Protein AF-A0A6B9FLY0-F1 (afdb_monomer_lite)

Foldseek 3Di:
DDDDDVVVVVVVPPDVVVVVVVVVVVLVCLVVPDDPVVSVVVVVVVVVVVVVVVVVVVVVVVVVVVVVVVVVVVVVVVVVVVVVVVVVVVVVVVVVVVVCVVVVVVVLVVLQVLQVVLPHGLPDDPVVLVVSLVVLCVVLPLVVPVPCSPVSVVSNVVSVVSSVVSVVD

Structure (mmCIF, N/CA/C/O backbone):
data_AF-A0A6B9FLY0-F1
#
_entry.id   AF-A0A6B9FLY0-F1
#
loop_
_atom_site.group_PDB
_atom_site.id
_atom_site.type_symbol
_atom_site.label_atom_id
_atom_site.label_alt_id
_atom_site.label_comp_id
_atom_site.label_asym_id
_atom_site.label_entity_id
_atom_site.label_seq_id
_atom_site.pdbx_PDB_ins_code
_atom_site.Cartn_x
_atom_site.Cartn_y
_atom_site.Cartn_z
_atom_site.occupancy
_atom_site.B_iso_or_equiv
_atom_site.auth_seq_id
_atom_site.auth_comp_id
_atom_site.auth_asym_id
_atom_site.auth_atom_id
_atom_site.pdbx_PDB_model_num
ATOM 1 N N . MET A 1 1 ? 1.164 0.699 -31.264 1.00 39.00 1 MET A N 1
ATOM 2 C CA . MET A 1 1 ? 1.430 -0.274 -32.345 1.00 39.00 1 MET A CA 1
ATOM 3 C C . MET A 1 1 ? 2.294 0.409 -33.393 1.00 39.00 1 MET A C 1
ATOM 5 O O . MET A 1 1 ? 1.775 1.099 -34.256 1.00 39.00 1 MET A O 1
ATOM 9 N N . THR A 1 2 ? 3.611 0.323 -33.241 1.00 53.56 2 THR A N 1
ATOM 10 C CA . THR A 1 2 ? 4.609 0.927 -34.134 1.00 53.56 2 THR A CA 1
ATOM 11 C C . THR A 1 2 ? 5.037 -0.119 -35.157 1.00 53.56 2 TH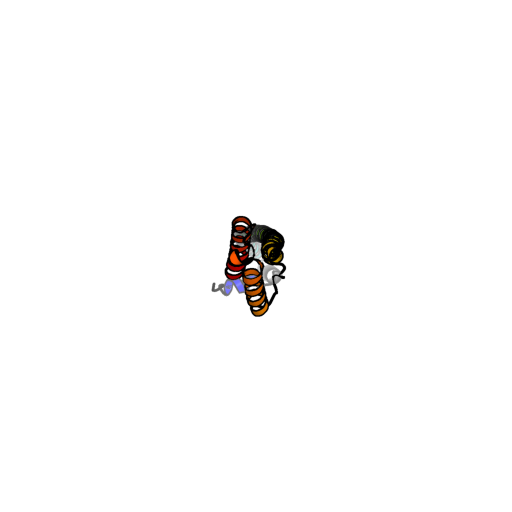R A C 1
ATOM 13 O O . THR A 1 2 ? 5.607 -1.146 -34.802 1.00 53.56 2 THR A O 1
ATOM 16 N N . THR A 1 3 ? 4.724 0.114 -36.428 1.00 54.97 3 THR A N 1
ATOM 17 C CA . THR A 1 3 ? 5.151 -0.733 -37.546 1.00 54.97 3 THR A CA 1
ATOM 18 C C . THR A 1 3 ? 6.655 -0.562 -37.755 1.00 54.97 3 THR A C 1
ATOM 20 O O . THR A 1 3 ? 7.100 0.416 -38.354 1.00 54.97 3 THR A O 1
ATOM 23 N N . LEU A 1 4 ? 7.447 -1.491 -37.219 1.00 48.56 4 LEU A N 1
ATOM 24 C CA . LEU A 1 4 ? 8.866 -1.622 -37.546 1.00 48.56 4 LEU A CA 1
ATOM 25 C C . LEU A 1 4 ? 8.996 -1.893 -39.049 1.00 48.56 4 LEU A C 1
ATOM 27 O O . LEU A 1 4 ? 8.452 -2.868 -39.562 1.00 48.56 4 LEU A O 1
ATOM 31 N N . ASN A 1 5 ? 9.693 -1.000 -39.754 1.00 59.59 5 ASN A N 1
ATOM 32 C CA . ASN A 1 5 ? 9.987 -1.154 -41.175 1.00 59.59 5 ASN A CA 1
ATOM 33 C C . ASN A 1 5 ? 10.685 -2.509 -41.420 1.00 59.59 5 ASN A C 1
ATOM 35 O O . ASN A 1 5 ? 11.674 -2.796 -40.740 1.00 59.59 5 ASN A O 1
ATOM 39 N N . PRO A 1 6 ? 10.255 -3.313 -42.409 1.00 56.22 6 PRO A N 1
ATOM 40 C CA . PRO A 1 6 ? 10.823 -4.642 -42.672 1.00 56.22 6 PRO A CA 1
ATOM 41 C C . PRO A 1 6 ? 12.320 -4.594 -43.027 1.00 56.22 6 PRO A C 1
ATOM 43 O O . PRO A 1 6 ? 13.057 -5.542 -42.775 1.00 56.22 6 PRO A O 1
ATOM 46 N N . ILE A 1 7 ? 12.797 -3.450 -43.524 1.00 53.88 7 ILE A N 1
ATOM 47 C CA . ILE A 1 7 ? 14.215 -3.203 -43.813 1.00 53.88 7 ILE A CA 1
ATOM 48 C C . ILE A 1 7 ? 15.048 -3.140 -42.520 1.00 53.88 7 ILE A C 1
ATOM 50 O O . ILE A 1 7 ? 16.173 -3.630 -42.490 1.00 53.88 7 ILE A O 1
ATOM 54 N N . ALA A 1 8 ? 14.499 -2.593 -41.431 1.00 49.78 8 ALA A N 1
ATOM 55 C CA . ALA A 1 8 ? 15.205 -2.501 -40.153 1.00 49.78 8 ALA A CA 1
ATOM 56 C C . ALA A 1 8 ? 15.318 -3.868 -39.457 1.00 49.78 8 ALA A C 1
ATOM 58 O O . ALA A 1 8 ? 16.318 -4.135 -38.797 1.00 49.78 8 ALA A O 1
ATOM 59 N N . ALA A 1 9 ? 14.327 -4.747 -39.647 1.00 54.66 9 ALA A N 1
ATOM 60 C CA . ALA A 1 9 ? 14.369 -6.120 -39.147 1.00 54.66 9 ALA A CA 1
ATOM 61 C C . ALA A 1 9 ? 15.429 -6.958 -39.883 1.00 54.66 9 ALA A C 1
ATOM 63 O O . ALA A 1 9 ? 16.217 -7.649 -39.244 1.00 54.66 9 ALA A O 1
ATOM 64 N N . PHE A 1 10 ? 15.527 -6.815 -41.209 1.00 55.12 10 PHE A N 1
ATOM 65 C CA . PHE A 1 10 ? 16.497 -7.563 -42.012 1.00 55.12 10 PHE A CA 1
ATOM 66 C C . PHE A 1 10 ? 17.958 -7.203 -41.685 1.00 55.12 10 PHE A C 1
ATOM 68 O O . PHE A 1 10 ? 18.826 -8.068 -41.688 1.00 55.12 10 PHE A O 1
ATOM 75 N N . VAL A 1 11 ? 18.233 -5.941 -41.335 1.00 50.53 11 VAL A N 1
ATOM 76 C CA . VAL A 1 11 ? 19.584 -5.478 -40.958 1.00 50.53 11 VAL A CA 1
ATOM 77 C C . VAL A 1 11 ? 20.005 -5.955 -39.557 1.00 50.53 11 VAL A C 1
ATOM 79 O O . VAL A 1 11 ? 21.197 -6.093 -39.290 1.00 50.53 11 VAL A O 1
ATOM 82 N N . LEU A 1 12 ? 19.054 -6.243 -38.662 1.00 52.69 12 LEU A N 1
ATOM 83 C CA . LEU A 1 12 ? 19.337 -6.733 -37.305 1.00 52.69 12 LEU A CA 1
ATOM 84 C C . LEU A 1 12 ? 19.501 -8.260 -37.228 1.00 52.69 12 LEU A C 1
ATOM 86 O O . LEU A 1 12 ? 20.112 -8.752 -36.281 1.00 52.69 12 LEU A O 1
ATOM 90 N N . GLU A 1 13 ? 18.993 -9.004 -38.213 1.00 54.41 13 GLU A N 1
ATOM 91 C CA . GLU A 1 13 ? 19.026 -10.474 -38.237 1.00 54.41 13 GLU A CA 1
ATOM 92 C C . GLU A 1 13 ? 20.226 -11.044 -39.016 1.00 54.41 13 GLU A C 1
ATOM 94 O O . GLU A 1 13 ? 20.604 -12.206 -38.844 1.00 54.41 13 GLU A O 1
ATOM 99 N N . THR A 1 14 ? 20.908 -10.221 -39.820 1.00 51.06 14 THR A N 1
ATOM 100 C CA . THR A 1 14 ? 22.155 -10.622 -40.479 1.00 51.06 14 THR A CA 1
ATOM 101 C C . THR A 1 14 ? 23.293 -10.693 -39.470 1.00 51.06 14 THR A C 1
ATOM 103 O O . THR A 1 14 ? 23.956 -9.712 -39.140 1.00 51.06 14 THR A O 1
ATOM 106 N N . SER A 1 15 ? 23.513 -11.907 -38.988 1.00 58.84 15 SER A N 1
ATOM 107 C CA . SER A 1 15 ? 24.666 -12.343 -38.219 1.00 58.84 15 SER A CA 1
ATOM 108 C C . SER A 1 15 ? 25.964 -11.726 -38.785 1.00 58.84 15 SER A C 1
ATOM 110 O O . SER A 1 15 ? 26.339 -12.000 -39.926 1.00 58.84 15 SER A O 1
ATOM 112 N N . GLY A 1 16 ? 26.643 -10.869 -38.003 1.00 64.31 16 GLY A N 1
ATOM 113 C CA . GLY A 1 16 ? 27.672 -9.902 -38.453 1.00 64.31 16 GLY A CA 1
ATOM 114 C C . GLY A 1 16 ? 28.921 -10.446 -39.174 1.00 64.31 16 GLY A C 1
ATOM 115 O O . GLY A 1 16 ? 29.792 -9.685 -39.576 1.00 64.31 16 GLY A O 1
ATOM 116 N N . TRP A 1 17 ? 29.001 -11.755 -39.381 1.00 69.19 17 TRP A N 1
ATOM 117 C CA . TRP A 1 17 ? 30.035 -12.487 -40.104 1.00 69.19 17 TRP A CA 1
ATOM 118 C C . TRP A 1 17 ? 29.696 -12.627 -41.596 1.00 69.19 17 TRP A C 1
ATOM 120 O O . TRP A 1 17 ? 30.604 -12.615 -42.423 1.00 69.19 17 TRP A O 1
ATOM 130 N N . GLN A 1 18 ? 28.413 -12.661 -41.973 1.00 75.62 18 GLN A N 1
ATOM 131 C CA . GLN A 1 18 ? 27.981 -12.703 -43.376 1.00 75.62 18 GLN A CA 1
ATOM 132 C C . GLN A 1 18 ? 28.471 -11.513 -44.227 1.00 75.62 18 GLN A C 1
ATOM 134 O O . GLN A 1 18 ? 29.023 -11.767 -45.301 1.00 75.62 18 GLN A O 1
ATOM 139 N N . PRO A 1 19 ? 28.347 -10.237 -43.802 1.00 77.00 19 PRO A N 1
ATOM 140 C CA . PRO A 1 19 ? 28.866 -9.118 -44.593 1.00 77.00 19 PRO A CA 1
ATOM 141 C C . PRO A 1 19 ? 30.395 -9.162 -44.731 1.00 77.00 19 PRO A C 1
ATOM 143 O O . PRO A 1 19 ? 30.922 -8.837 -45.793 1.00 77.00 19 PRO A O 1
ATOM 146 N N . CYS A 1 20 ? 31.111 -9.636 -43.704 1.00 73.75 20 CYS A N 1
ATOM 147 C CA . CYS A 1 20 ? 32.563 -9.817 -43.755 1.00 73.75 20 CYS A CA 1
ATOM 148 C C . CYS A 1 20 ? 32.977 -10.882 -44.782 1.00 73.75 20 CYS A C 1
ATOM 150 O O . CYS A 1 20 ? 33.931 -10.675 -45.530 1.00 73.75 20 CYS A O 1
ATOM 152 N N . VAL A 1 21 ? 32.244 -11.999 -44.855 1.00 82.69 21 VAL A N 1
ATOM 153 C CA . VAL A 1 21 ? 32.494 -13.069 -45.835 1.00 82.69 21 VAL A CA 1
ATOM 154 C C . VAL A 1 21 ? 32.226 -12.584 -47.261 1.00 82.69 21 VAL A C 1
ATOM 156 O O . VAL A 1 21 ? 33.064 -12.786 -48.137 1.00 82.69 21 VAL A O 1
ATOM 159 N N . TRP A 1 22 ? 31.112 -11.887 -47.503 1.00 84.88 22 TRP A N 1
ATOM 160 C CA . TRP A 1 22 ? 30.808 -11.324 -48.824 1.00 84.88 22 TRP A CA 1
ATOM 161 C C . TRP A 1 22 ? 31.840 -10.289 -49.281 1.00 84.88 22 TRP A C 1
ATOM 163 O O . TRP A 1 22 ? 32.240 -10.296 -50.445 1.00 84.88 22 TRP A O 1
ATOM 173 N N . LEU A 1 23 ? 32.319 -9.441 -48.366 1.00 81.69 23 LEU A N 1
ATOM 174 C CA . LEU A 1 23 ? 33.373 -8.469 -48.654 1.00 81.69 23 LEU A CA 1
ATOM 175 C C . LEU A 1 23 ? 34.696 -9.160 -49.014 1.00 81.69 23 LEU A C 1
ATOM 177 O O . LEU A 1 23 ? 35.340 -8.780 -49.989 1.00 81.69 23 LEU A O 1
ATOM 181 N N . ALA A 1 24 ? 35.076 -10.205 -48.272 1.00 82.44 24 ALA A N 1
ATOM 182 C CA . ALA A 1 24 ? 36.267 -10.995 -48.574 1.00 82.44 24 ALA A CA 1
ATOM 183 C C . ALA A 1 24 ? 36.175 -11.647 -49.964 1.00 82.44 24 ALA A C 1
ATOM 185 O O . ALA A 1 24 ? 37.113 -11.542 -50.752 1.00 82.44 24 ALA A O 1
ATOM 186 N N . ILE A 1 25 ? 35.028 -12.248 -50.303 1.00 86.19 25 ILE A N 1
ATOM 187 C CA . ILE A 1 25 ? 34.783 -12.842 -51.627 1.00 86.19 25 ILE A CA 1
ATOM 188 C C . ILE A 1 25 ? 34.893 -11.779 -52.728 1.00 86.19 25 ILE A C 1
ATOM 190 O O . ILE A 1 25 ? 35.576 -12.006 -53.726 1.00 86.19 25 ILE A O 1
ATOM 194 N N . ALA A 1 26 ? 34.285 -10.604 -52.540 1.00 82.50 26 ALA A N 1
ATOM 195 C CA . ALA A 1 26 ? 34.356 -9.511 -53.508 1.00 82.50 26 ALA A CA 1
ATOM 196 C C . ALA A 1 26 ? 35.802 -9.039 -53.745 1.00 82.50 26 ALA A C 1
ATOM 198 O O . ALA A 1 26 ? 36.197 -8.841 -54.893 1.00 82.50 26 ALA A O 1
ATOM 199 N N . ILE A 1 27 ? 36.612 -8.925 -52.686 1.00 82.88 27 ILE A N 1
ATOM 200 C CA . ILE A 1 27 ? 38.035 -8.568 -52.790 1.00 82.88 27 ILE A CA 1
ATOM 201 C C . ILE A 1 27 ? 38.801 -9.610 -53.614 1.00 82.88 27 ILE A C 1
ATOM 203 O O . ILE A 1 27 ? 39.550 -9.232 -54.514 1.00 82.88 27 ILE A O 1
ATOM 207 N N . VAL A 1 28 ? 38.598 -10.908 -53.351 1.00 85.38 28 VAL A N 1
ATOM 208 C CA . VAL A 1 28 ? 39.266 -11.986 -54.104 1.00 85.38 28 VAL A CA 1
ATOM 209 C C . VAL A 1 28 ? 38.876 -11.957 -55.584 1.00 85.38 28 VAL A C 1
ATOM 211 O O . VAL A 1 28 ? 39.748 -12.055 -56.447 1.00 85.38 28 VAL A O 1
ATOM 214 N N . VAL A 1 29 ? 37.589 -11.773 -55.895 1.00 84.81 29 VAL A N 1
ATOM 215 C CA . VAL A 1 29 ? 37.090 -11.693 -57.281 1.00 84.81 29 VAL A CA 1
ATOM 216 C C . VAL A 1 29 ? 37.693 -10.497 -58.024 1.00 84.81 29 VAL A C 1
ATOM 218 O O . VAL A 1 29 ? 38.128 -10.636 -59.167 1.00 84.81 29 VAL A O 1
ATOM 221 N N . VAL A 1 30 ? 37.774 -9.336 -57.370 1.00 82.06 30 VAL A N 1
ATOM 222 C CA . VAL A 1 30 ? 38.381 -8.123 -57.939 1.00 82.06 30 VAL A CA 1
ATOM 223 C C . VAL A 1 30 ? 39.874 -8.322 -58.209 1.00 82.06 30 VAL A C 1
ATOM 225 O O . VAL A 1 30 ? 40.351 -7.943 -59.276 1.00 82.06 30 VAL A O 1
ATOM 228 N N . LEU A 1 31 ? 40.607 -8.951 -57.284 1.00 79.62 31 LEU A N 1
ATOM 229 C CA . LEU A 1 31 ? 42.045 -9.188 -57.435 1.00 79.62 31 LEU A CA 1
ATOM 230 C C . LEU A 1 31 ? 42.368 -10.191 -58.555 1.00 79.62 31 LEU A C 1
ATOM 232 O O . LEU A 1 31 ? 43.402 -10.068 -59.205 1.00 79.62 31 LEU A O 1
ATOM 236 N N . ALA A 1 32 ? 41.498 -11.185 -58.764 1.00 86.50 32 ALA A N 1
ATOM 237 C CA . ALA A 1 32 ? 41.686 -12.230 -59.768 1.00 86.50 32 ALA A CA 1
ATOM 238 C C . ALA A 1 32 ? 41.246 -11.809 -61.183 1.00 86.50 32 ALA A C 1
ATOM 240 O O . ALA A 1 32 ? 41.786 -12.318 -62.163 1.00 86.50 32 ALA A O 1
ATOM 241 N N . GLY A 1 33 ? 40.257 -10.915 -61.303 1.00 84.44 33 GLY A N 1
ATOM 242 C CA . GLY A 1 33 ? 39.633 -10.565 -62.586 1.00 84.44 33 GLY A CA 1
ATOM 243 C C . GLY A 1 33 ? 40.139 -9.283 -63.252 1.00 84.44 33 GLY A C 1
ATOM 244 O O . GLY A 1 33 ? 39.890 -9.087 -64.441 1.00 84.44 33 GLY A O 1
ATOM 245 N N . LEU A 1 34 ? 40.822 -8.396 -62.521 1.00 85.31 34 LEU A N 1
ATOM 246 C CA . LEU A 1 34 ? 41.216 -7.072 -63.016 1.00 85.31 34 LEU A CA 1
ATOM 247 C C . LEU A 1 34 ? 42.741 -6.915 -63.088 1.00 85.31 34 LEU A C 1
ATOM 249 O O . LEU A 1 34 ? 43.460 -7.418 -62.225 1.00 85.31 34 LEU A O 1
ATOM 253 N N . PRO A 1 35 ? 43.264 -6.161 -64.074 1.00 88.69 35 PRO A N 1
ATOM 254 C CA . PRO A 1 35 ? 44.675 -5.807 -64.086 1.00 88.69 35 PRO A CA 1
ATOM 255 C C . PRO A 1 35 ? 45.008 -4.991 -62.827 1.00 88.69 35 PRO A C 1
ATOM 257 O O . PRO A 1 35 ? 44.260 -4.089 -62.441 1.00 88.69 35 PRO A O 1
ATOM 260 N N . LEU A 1 36 ? 46.160 -5.294 -62.217 1.00 83.50 36 LEU A N 1
ATOM 261 C CA . LEU A 1 36 ? 46.642 -4.734 -60.944 1.00 83.50 36 LEU A CA 1
ATOM 262 C C . LEU A 1 36 ? 46.373 -3.227 -60.722 1.00 83.50 36 LEU A C 1
ATOM 264 O O . LEU A 1 36 ? 45.899 -2.888 -59.634 1.00 83.50 36 LEU A O 1
ATOM 268 N N . PRO A 1 37 ? 46.606 -2.309 -61.688 1.00 86.19 37 PRO A N 1
ATOM 269 C CA . PRO A 1 37 ? 46.338 -0.887 -61.456 1.00 86.19 37 PRO A CA 1
ATOM 270 C C . PRO A 1 37 ? 44.849 -0.573 -61.246 1.00 86.19 37 PRO A C 1
ATOM 272 O O . PRO A 1 37 ? 44.514 0.276 -60.424 1.00 86.19 37 PRO A O 1
ATOM 275 N N . ILE A 1 38 ? 43.945 -1.268 -61.942 1.00 84.69 38 ILE A N 1
ATOM 276 C CA . ILE A 1 38 ? 42.497 -1.041 -61.821 1.00 84.69 38 ILE A CA 1
ATOM 277 C C . ILE A 1 38 ? 41.978 -1.648 -60.512 1.00 84.69 38 ILE A C 1
ATOM 279 O O . ILE A 1 38 ? 41.208 -1.002 -59.800 1.00 84.69 38 ILE A O 1
ATOM 283 N N . ALA A 1 39 ? 42.460 -2.842 -60.144 1.00 81.00 39 ALA A N 1
ATOM 284 C CA . ALA A 1 39 ? 42.119 -3.484 -58.873 1.00 81.00 39 ALA A CA 1
ATOM 285 C C . ALA A 1 39 ? 42.462 -2.582 -57.670 1.00 81.00 39 ALA A C 1
ATOM 287 O O . ALA A 1 39 ? 41.622 -2.374 -56.793 1.00 81.00 39 ALA A O 1
ATOM 288 N N . GLY A 1 40 ? 43.644 -1.952 -57.674 1.00 85.50 40 GLY A N 1
ATOM 289 C CA . GLY A 1 40 ? 44.050 -1.010 -56.625 1.00 85.50 40 GLY A CA 1
ATOM 290 C C . GLY A 1 40 ? 43.095 0.181 -56.469 1.00 85.50 40 GLY A C 1
ATOM 291 O O . GLY A 1 40 ? 42.696 0.508 -55.351 1.00 85.50 40 GLY A O 1
ATOM 292 N N . ILE A 1 41 ? 42.665 0.786 -57.581 1.00 89.44 41 ILE A N 1
ATOM 293 C CA . ILE A 1 41 ? 41.728 1.923 -57.567 1.00 89.44 41 ILE A CA 1
ATOM 294 C C . ILE A 1 41 ? 40.359 1.496 -57.021 1.00 89.44 41 ILE A C 1
ATOM 296 O O . ILE A 1 41 ? 39.792 2.186 -56.175 1.00 89.44 41 ILE A O 1
ATOM 300 N N . THR A 1 42 ? 39.834 0.346 -57.453 1.00 84.44 42 THR A N 1
ATOM 301 C CA . THR A 1 42 ? 38.525 -0.145 -56.981 1.00 84.44 42 THR A CA 1
ATOM 302 C C . THR A 1 42 ? 38.517 -0.451 -55.483 1.00 84.44 42 THR A C 1
ATOM 304 O O . THR A 1 42 ? 37.568 -0.087 -54.783 1.00 84.44 42 THR A O 1
ATOM 307 N N . LEU A 1 43 ? 39.593 -1.048 -54.961 1.00 86.19 43 LEU A N 1
ATOM 308 C CA . LEU A 1 43 ? 39.728 -1.344 -53.537 1.00 86.19 43 LEU A CA 1
ATOM 309 C C . LEU A 1 43 ? 39.847 -0.054 -52.715 1.00 86.19 43 LEU A C 1
ATOM 311 O O . LEU A 1 43 ? 39.218 0.064 -51.664 1.00 86.19 43 LEU A O 1
ATOM 315 N N . TRP A 1 44 ? 40.564 0.947 -53.232 1.00 91.81 44 TRP A N 1
ATOM 316 C CA . TRP A 1 44 ? 40.669 2.262 -52.599 1.00 91.81 44 TRP A CA 1
ATOM 317 C C . TRP A 1 44 ? 39.321 2.998 -52.534 1.00 91.81 44 TRP A C 1
ATOM 319 O O . TRP A 1 44 ? 38.939 3.486 -51.469 1.00 91.81 44 TRP A O 1
ATOM 329 N N . ILE A 1 45 ? 38.553 3.017 -53.630 1.00 90.88 45 ILE A N 1
ATOM 330 C CA . ILE A 1 45 ? 37.208 3.621 -53.662 1.00 90.88 45 ILE A CA 1
ATOM 331 C C . ILE A 1 45 ? 36.272 2.906 -52.680 1.00 90.88 45 ILE A C 1
ATOM 333 O O . ILE A 1 45 ? 35.555 3.558 -51.922 1.00 90.88 45 ILE A O 1
ATOM 337 N N . THR A 1 46 ? 36.309 1.571 -52.650 1.00 88.19 46 THR A N 1
ATOM 338 C CA . THR A 1 46 ? 35.476 0.762 -51.747 1.00 88.19 46 THR A CA 1
ATOM 339 C C . THR A 1 46 ? 35.828 1.024 -50.281 1.00 88.19 46 THR A C 1
ATOM 341 O O . THR A 1 46 ? 34.934 1.182 -49.450 1.00 88.19 46 THR A O 1
ATOM 344 N N . ALA A 1 47 ? 37.118 1.149 -49.957 1.00 87.56 47 ALA A N 1
ATOM 345 C CA . ALA A 1 47 ? 37.573 1.500 -48.614 1.00 87.56 47 ALA A CA 1
ATOM 346 C C . ALA A 1 47 ? 37.097 2.902 -48.192 1.00 87.56 47 ALA A C 1
ATOM 348 O O . ALA A 1 47 ? 36.587 3.067 -47.083 1.00 87.56 47 ALA A O 1
ATOM 349 N N . MET A 1 48 ? 37.191 3.895 -49.085 1.00 93.06 48 MET A N 1
ATOM 350 C CA . MET A 1 48 ? 36.698 5.256 -48.829 1.00 93.06 48 MET A CA 1
ATOM 351 C C . MET A 1 48 ? 35.175 5.293 -48.638 1.00 93.06 48 MET A C 1
ATOM 353 O O . MET A 1 48 ? 34.683 5.945 -47.715 1.00 93.06 48 MET A O 1
ATOM 357 N N . ALA A 1 49 ? 34.423 4.552 -49.457 1.00 87.56 49 ALA A N 1
ATOM 358 C CA . ALA A 1 49 ? 32.973 4.426 -49.317 1.00 87.56 49 ALA A CA 1
ATOM 359 C C . ALA A 1 49 ? 32.583 3.752 -47.989 1.00 87.56 49 ALA A C 1
ATOM 361 O O . ALA A 1 49 ? 31.701 4.243 -47.282 1.00 87.56 49 ALA A O 1
ATOM 362 N N . CYS A 1 50 ? 33.291 2.686 -47.601 1.00 87.06 50 CYS A N 1
ATOM 363 C CA . CYS A 1 50 ? 33.089 1.994 -46.329 1.00 87.06 50 CYS A CA 1
ATOM 364 C C . CYS A 1 50 ? 33.379 2.912 -45.128 1.00 87.06 50 CYS A C 1
ATOM 366 O O . CYS A 1 50 ? 32.544 3.040 -44.233 1.00 87.06 50 CYS A O 1
ATOM 368 N N . MET A 1 51 ? 34.500 3.646 -45.137 1.00 89.75 51 MET A N 1
ATOM 369 C CA . MET A 1 51 ? 34.809 4.634 -44.091 1.00 89.75 51 MET A CA 1
ATOM 370 C C . MET A 1 51 ? 33.744 5.733 -43.984 1.00 89.75 51 MET A C 1
ATOM 372 O O . MET A 1 51 ? 33.429 6.181 -42.879 1.00 89.75 51 MET A O 1
ATOM 376 N N . SER A 1 52 ? 33.178 6.165 -45.113 1.00 90.44 52 SER A N 1
ATOM 377 C CA . SER A 1 52 ? 32.099 7.156 -45.131 1.00 90.44 52 SER A CA 1
ATOM 378 C C . SER A 1 52 ? 30.815 6.615 -44.491 1.00 90.44 52 SER A C 1
ATOM 380 O O . SER A 1 52 ? 30.201 7.299 -43.671 1.00 90.44 52 SER A O 1
ATOM 382 N N . MET A 1 53 ? 30.452 5.359 -44.782 1.00 87.94 53 MET A N 1
ATOM 383 C CA . MET A 1 53 ? 29.278 4.692 -44.202 1.00 87.94 53 MET A CA 1
ATOM 384 C C . MET A 1 53 ? 29.438 4.303 -42.727 1.00 87.94 53 MET A C 1
ATOM 386 O O . MET A 1 53 ? 28.448 4.247 -41.999 1.00 87.94 53 MET A O 1
ATOM 390 N N . MET A 1 54 ? 30.661 4.088 -42.242 1.00 87.19 54 MET A N 1
ATOM 391 C CA . MET A 1 54 ? 30.889 3.736 -40.835 1.00 87.19 54 MET A CA 1
ATOM 392 C C . MET A 1 54 ? 30.565 4.878 -39.863 1.00 87.19 54 MET A C 1
ATOM 394 O O . MET A 1 54 ? 30.143 4.624 -38.738 1.00 87.19 54 MET A O 1
ATOM 398 N N . LYS A 1 55 ? 30.707 6.143 -40.281 1.00 87.06 55 LYS A N 1
ATOM 399 C CA . LYS A 1 55 ? 30.406 7.310 -39.430 1.00 87.06 55 LYS A CA 1
ATOM 400 C C . LYS A 1 55 ? 28.937 7.387 -38.976 1.00 87.06 55 LYS A C 1
ATOM 402 O O . LYS A 1 55 ? 28.720 7.546 -37.776 1.00 87.06 55 LYS A O 1
ATOM 407 N N . PRO A 1 56 ? 27.924 7.299 -39.862 1.00 90.81 56 PRO A N 1
ATOM 408 C CA . PRO A 1 56 ? 26.525 7.306 -39.435 1.00 90.81 56 PRO A CA 1
ATOM 409 C C . PRO A 1 56 ? 26.152 6.055 -38.634 1.00 90.81 56 PRO A C 1
ATOM 411 O O . PRO A 1 56 ? 25.402 6.174 -37.671 1.00 90.81 56 PRO A O 1
ATOM 414 N N . LEU A 1 57 ? 26.719 4.888 -38.963 1.00 87.44 57 LEU A N 1
ATOM 415 C CA . LEU A 1 57 ? 26.503 3.663 -38.185 1.00 87.44 57 LEU A CA 1
ATOM 416 C C . LEU A 1 57 ? 27.034 3.793 -36.755 1.00 87.44 57 LEU A C 1
ATOM 418 O O . LEU A 1 57 ? 26.338 3.426 -35.812 1.00 87.44 57 LEU A O 1
ATOM 422 N N . ALA A 1 58 ? 28.227 4.367 -36.582 1.00 90.25 58 ALA A N 1
ATOM 423 C CA . ALA A 1 58 ? 28.788 4.627 -35.261 1.00 90.25 58 ALA A CA 1
ATOM 424 C C . ALA A 1 58 ? 27.898 5.578 -34.444 1.00 90.25 58 ALA A C 1
ATOM 426 O O . ALA A 1 58 ? 27.645 5.306 -33.275 1.00 90.25 58 ALA A O 1
ATOM 427 N N . ARG A 1 59 ? 27.361 6.641 -35.064 1.00 93.00 59 ARG A N 1
ATOM 428 C CA . ARG A 1 59 ? 26.420 7.559 -34.394 1.00 93.00 59 ARG A CA 1
ATOM 429 C C . ARG A 1 59 ? 25.122 6.867 -33.993 1.00 93.00 59 ARG A C 1
ATOM 431 O O . ARG A 1 59 ? 24.703 7.005 -32.855 1.00 93.00 59 ARG A O 1
ATOM 438 N N . MET A 1 60 ? 24.523 6.080 -34.888 1.00 91.19 60 MET A N 1
ATOM 439 C CA . MET A 1 60 ? 23.296 5.337 -34.580 1.00 91.19 60 MET A CA 1
ATOM 440 C C . MET A 1 60 ? 23.501 4.329 -33.445 1.00 91.19 60 MET A C 1
ATOM 442 O O . MET A 1 60 ? 22.630 4.176 -32.592 1.00 91.19 60 MET A O 1
ATOM 446 N N . LEU A 1 61 ? 24.648 3.643 -33.414 1.00 92.19 61 LEU A N 1
ATOM 447 C CA . LEU A 1 61 ? 24.980 2.722 -32.328 1.00 92.19 61 LEU A CA 1
ATOM 448 C C . LEU A 1 61 ? 25.162 3.456 -30.998 1.00 92.19 61 LEU A C 1
ATOM 450 O O . LEU A 1 61 ? 24.684 2.960 -29.980 1.00 92.19 61 LEU A O 1
ATOM 454 N N . ASP A 1 62 ? 25.805 4.620 -31.004 1.00 94.69 62 ASP A N 1
ATOM 455 C CA . ASP A 1 62 ? 26.015 5.437 -29.804 1.00 94.69 62 ASP A CA 1
ATOM 456 C C . ASP A 1 62 ? 24.695 6.038 -29.278 1.00 94.69 62 ASP A C 1
ATOM 458 O O . ASP A 1 62 ? 24.387 5.977 -28.085 1.00 94.69 62 ASP A O 1
ATOM 462 N N . GLU A 1 63 ? 23.828 6.504 -30.181 1.00 95.12 63 GLU A N 1
ATOM 463 C CA . GLU A 1 63 ? 22.461 6.937 -29.865 1.00 95.12 63 GLU A CA 1
ATOM 464 C C . GLU A 1 63 ? 21.629 5.792 -29.266 1.00 95.12 63 GLU A C 1
ATOM 466 O O . GLU A 1 63 ? 20.934 5.977 -28.268 1.00 95.12 63 GLU A O 1
ATOM 471 N N . GLN A 1 64 ? 21.735 4.572 -29.806 1.00 95.06 64 GLN A N 1
ATOM 472 C CA . GLN A 1 64 ? 21.055 3.413 -29.223 1.00 95.06 64 GLN A CA 1
ATOM 473 C C . GLN A 1 64 ? 21.616 3.021 -27.854 1.00 95.06 64 GLN A C 1
ATOM 475 O O . GLN A 1 64 ? 20.845 2.640 -26.971 1.00 95.06 64 GLN A O 1
ATOM 480 N N . HIS A 1 65 ? 22.934 3.092 -27.660 1.00 93.81 65 HIS A N 1
ATOM 481 C CA . HIS A 1 65 ? 23.545 2.778 -26.369 1.00 93.81 65 HIS A CA 1
ATOM 482 C C . HIS A 1 65 ? 23.145 3.798 -25.307 1.00 93.81 65 HIS A C 1
ATOM 484 O O . HIS A 1 65 ? 22.732 3.400 -24.219 1.00 93.81 65 HIS A O 1
ATOM 490 N N . SER A 1 66 ? 23.186 5.091 -25.628 1.00 95.19 66 SER A N 1
ATOM 491 C CA . SER A 1 66 ? 22.752 6.149 -24.712 1.00 95.19 66 SER A CA 1
ATOM 492 C C . SER A 1 66 ? 21.256 6.060 -24.394 1.00 95.19 66 SER A C 1
ATOM 494 O O . SER A 1 66 ? 20.888 6.131 -23.222 1.00 95.19 66 SER A O 1
ATOM 496 N N . ALA A 1 67 ? 20.394 5.788 -25.381 1.00 95.56 67 ALA A N 1
ATOM 497 C CA . ALA A 1 67 ? 18.964 5.565 -25.148 1.00 95.56 67 ALA A CA 1
ATOM 498 C C . ALA A 1 67 ? 18.699 4.346 -24.244 1.00 95.56 67 ALA A C 1
ATOM 500 O O . ALA A 1 67 ? 17.870 4.409 -23.335 1.00 95.56 67 ALA A O 1
ATOM 501 N N . ARG A 1 68 ? 19.429 3.237 -24.437 1.00 96.31 68 ARG A N 1
ATOM 502 C CA . ARG A 1 68 ? 19.332 2.058 -23.556 1.00 96.31 68 ARG A CA 1
ATOM 503 C C . ARG A 1 68 ? 19.790 2.371 -22.136 1.00 96.31 68 ARG A C 1
ATOM 505 O O . ARG A 1 68 ? 19.100 2.006 -21.191 1.00 96.31 68 ARG A O 1
ATOM 512 N N . GLN A 1 69 ? 20.905 3.080 -21.983 1.00 96.38 69 GLN A N 1
ATOM 513 C CA . GLN A 1 69 ? 21.406 3.486 -20.669 1.00 96.38 69 GLN A CA 1
ATOM 514 C C . GLN A 1 69 ? 20.420 4.405 -19.939 1.00 96.38 69 GLN A C 1
ATOM 516 O O . GLN A 1 69 ? 20.222 4.247 -18.735 1.00 96.38 69 GLN A O 1
ATOM 521 N N . GLN A 1 70 ? 19.760 5.321 -20.654 1.00 96.56 70 GLN A N 1
ATOM 522 C CA . GLN A 1 70 ? 18.716 6.176 -20.085 1.00 96.56 70 GLN A CA 1
ATOM 523 C C . GLN A 1 70 ? 17.518 5.358 -19.597 1.00 96.56 70 GLN A C 1
ATOM 525 O O . GLN A 1 70 ? 17.104 5.525 -18.452 1.00 96.56 70 GLN A O 1
ATOM 530 N N . LEU A 1 71 ? 17.017 4.423 -20.411 1.00 96.50 71 LEU A N 1
ATOM 531 C CA . LEU A 1 71 ? 15.914 3.541 -20.018 1.00 96.50 71 LEU A CA 1
ATOM 532 C C . LEU A 1 71 ? 16.275 2.658 -18.818 1.00 96.50 71 LEU A C 1
ATOM 534 O O . LEU A 1 71 ? 15.451 2.441 -17.932 1.00 96.50 71 LEU A O 1
ATOM 538 N N . GLU A 1 72 ? 17.505 2.149 -18.755 1.00 96.31 72 GLU A N 1
ATOM 539 C CA . GLU A 1 72 ? 17.975 1.370 -17.608 1.00 96.31 72 GLU A CA 1
ATOM 540 C C . GLU A 1 72 ? 18.085 2.217 -16.337 1.00 96.31 72 GLU A C 1
ATOM 542 O O . GLU A 1 72 ? 17.700 1.755 -15.259 1.00 96.31 72 GLU A O 1
ATOM 547 N N . ALA A 1 73 ? 18.576 3.453 -16.449 1.00 96.94 73 ALA A N 1
ATOM 548 C CA . ALA A 1 73 ? 18.634 4.388 -15.332 1.00 96.94 73 ALA A CA 1
ATOM 549 C C . ALA A 1 73 ? 17.226 4.742 -14.831 1.00 96.94 73 ALA A C 1
ATOM 551 O O . ALA A 1 73 ? 16.970 4.693 -13.628 1.00 96.94 73 ALA A O 1
ATOM 552 N N . GLU A 1 74 ? 16.293 5.015 -15.743 1.00 96.88 74 GLU A N 1
ATOM 553 C CA . GLU A 1 74 ? 14.897 5.301 -15.415 1.00 96.88 74 GLU A CA 1
ATOM 554 C C . GLU A 1 74 ? 14.226 4.096 -14.738 1.00 96.88 74 GLU A C 1
ATOM 556 O O . GLU A 1 74 ? 13.610 4.224 -13.678 1.00 96.88 74 GLU A O 1
ATOM 561 N N . ARG A 1 75 ? 14.440 2.887 -15.275 1.00 97.50 75 ARG A N 1
ATOM 562 C CA . ARG A 1 75 ? 13.943 1.637 -14.687 1.00 97.50 75 ARG A CA 1
ATOM 563 C C . ARG A 1 75 ? 14.466 1.421 -13.268 1.00 97.50 75 ARG A C 1
ATOM 565 O O . ARG A 1 75 ? 13.698 1.013 -12.399 1.00 97.50 75 ARG A O 1
ATOM 572 N N . ARG A 1 76 ? 15.750 1.696 -13.013 1.00 97.00 76 ARG A N 1
ATOM 573 C CA . ARG A 1 76 ? 16.330 1.610 -11.660 1.00 97.00 76 ARG A CA 1
ATOM 574 C C . ARG A 1 76 ? 15.663 2.598 -10.711 1.00 97.00 76 ARG A C 1
ATOM 576 O O . ARG A 1 76 ? 15.302 2.206 -9.604 1.00 97.00 76 ARG A O 1
ATOM 583 N N . SER A 1 77 ? 15.436 3.832 -11.154 1.00 96.56 77 SER A N 1
ATOM 584 C CA . SER A 1 77 ? 14.716 4.831 -10.363 1.00 96.56 77 SER A CA 1
ATOM 585 C C . SER A 1 77 ? 13.319 4.336 -9.990 1.00 96.56 77 SER A C 1
ATOM 587 O O . SER A 1 77 ? 12.993 4.311 -8.803 1.00 96.56 77 SER A O 1
ATOM 589 N N . TYR A 1 78 ? 12.532 3.831 -10.947 1.00 96.19 78 TYR A N 1
ATOM 590 C CA . TYR A 1 78 ? 11.199 3.289 -10.657 1.00 96.19 78 TYR A CA 1
ATOM 591 C C . TYR A 1 78 ? 11.222 2.140 -9.648 1.00 96.19 78 TYR A C 1
ATOM 593 O O . TYR A 1 78 ? 10.412 2.139 -8.726 1.00 96.19 78 TYR A O 1
ATOM 601 N N . ILE A 1 79 ? 12.172 1.206 -9.764 1.00 97.38 79 ILE A N 1
ATOM 602 C CA . ILE A 1 79 ? 12.311 0.098 -8.806 1.00 97.38 79 ILE A CA 1
ATOM 603 C C . ILE A 1 79 ? 12.552 0.634 -7.389 1.00 97.38 79 ILE A C 1
ATOM 605 O O . ILE A 1 79 ? 11.920 0.173 -6.441 1.00 97.38 79 ILE A O 1
ATOM 609 N N . THR A 1 80 ? 13.417 1.641 -7.229 1.00 96.50 80 THR A N 1
ATOM 610 C CA . THR A 1 80 ? 13.677 2.229 -5.903 1.00 96.50 80 THR A CA 1
ATOM 611 C C . THR A 1 80 ? 12.481 3.001 -5.349 1.00 96.50 80 THR A C 1
ATOM 613 O O . THR A 1 80 ? 12.232 2.957 -4.145 1.00 96.50 80 THR A O 1
ATOM 616 N N . HIS A 1 81 ? 11.718 3.686 -6.205 1.00 96.19 81 HIS A N 1
ATOM 617 C CA . HIS A 1 81 ? 10.493 4.372 -5.799 1.00 96.19 81 HIS A CA 1
ATOM 618 C C . HIS A 1 81 ? 9.413 3.381 -5.364 1.00 96.19 81 HIS A C 1
ATOM 620 O O . HIS A 1 81 ? 8.805 3.583 -4.315 1.00 96.19 81 HIS A O 1
ATOM 626 N N . PHE A 1 82 ? 9.235 2.292 -6.112 1.00 96.88 82 PHE A N 1
ATOM 627 C CA . PHE A 1 82 ? 8.281 1.240 -5.777 1.00 96.88 82 PHE A CA 1
ATOM 628 C C . PHE A 1 82 ? 8.637 0.558 -4.451 1.00 96.88 82 PHE A C 1
ATOM 630 O O . PHE A 1 82 ? 7.791 0.463 -3.570 1.00 96.88 82 PHE A O 1
ATOM 637 N N . ALA A 1 83 ? 9.912 0.208 -4.245 1.00 97.12 83 ALA A N 1
ATOM 638 C CA . ALA A 1 83 ? 10.376 -0.383 -2.988 1.00 97.12 83 ALA A CA 1
ATOM 639 C C . ALA A 1 83 ? 10.131 0.531 -1.770 1.00 97.12 83 ALA A C 1
ATOM 641 O O . ALA A 1 83 ? 9.804 0.052 -0.687 1.00 97.12 83 ALA A O 1
ATOM 642 N N . ARG A 1 84 ? 10.255 1.858 -1.933 1.00 97.25 84 ARG A N 1
ATOM 643 C CA . ARG A 1 84 ? 9.928 2.822 -0.866 1.00 97.25 84 ARG A CA 1
ATOM 644 C C . ARG A 1 84 ? 8.434 2.869 -0.566 1.00 97.25 84 ARG A C 1
ATOM 646 O O . ARG A 1 84 ? 8.066 2.942 0.600 1.00 97.25 84 ARG A O 1
ATOM 653 N N . GLN A 1 85 ? 7.590 2.847 -1.595 1.00 96.81 85 GLN A N 1
ATOM 654 C CA . GLN A 1 85 ? 6.137 2.840 -1.417 1.00 96.81 85 GLN A CA 1
ATOM 655 C C . GLN A 1 85 ? 5.668 1.552 -0.739 1.00 96.81 85 GLN A C 1
ATOM 657 O O . GLN A 1 85 ? 4.857 1.607 0.178 1.00 96.81 85 GLN A O 1
ATOM 662 N N . GLU A 1 86 ? 6.222 0.409 -1.137 1.00 97.94 86 GLU A N 1
ATOM 663 C CA . GLU A 1 86 ? 5.914 -0.884 -0.528 1.00 97.94 86 GLU A CA 1
ATOM 664 C C . GLU A 1 86 ? 6.313 -0.916 0.955 1.00 97.94 86 GLU A C 1
ATOM 666 O O . GLU A 1 86 ? 5.513 -1.314 1.798 1.00 97.94 86 GLU A O 1
ATOM 671 N N . ALA A 1 87 ? 7.491 -0.384 1.304 1.00 97.38 87 ALA A N 1
ATOM 672 C CA . ALA A 1 87 ? 7.906 -0.246 2.700 1.00 97.38 87 ALA A CA 1
ATOM 673 C C . ALA A 1 87 ? 6.955 0.650 3.520 1.00 97.38 87 ALA A C 1
ATOM 675 O O . ALA A 1 87 ? 6.622 0.307 4.652 1.00 97.38 87 ALA A O 1
ATOM 676 N N . GLN A 1 88 ? 6.480 1.761 2.944 1.00 97.69 88 GLN A N 1
ATOM 677 C CA . GLN A 1 88 ? 5.514 2.650 3.603 1.00 97.69 88 GLN A CA 1
ATOM 678 C C . GLN A 1 88 ? 4.154 1.981 3.820 1.00 97.69 88 GLN A C 1
ATOM 680 O O . GLN A 1 88 ? 3.537 2.189 4.860 1.00 97.69 88 GLN A O 1
ATOM 685 N N . ILE A 1 89 ? 3.681 1.181 2.861 1.00 97.56 89 ILE A N 1
ATOM 686 C CA . ILE A 1 89 ? 2.421 0.441 3.006 1.00 97.56 89 ILE A CA 1
ATOM 687 C C . ILE A 1 89 ? 2.531 -0.546 4.167 1.00 97.56 89 ILE A C 1
ATOM 689 O O . ILE A 1 89 ? 1.675 -0.536 5.046 1.00 97.56 89 ILE A O 1
ATOM 693 N N . VAL A 1 90 ? 3.612 -1.328 4.219 1.00 98.00 90 VAL A N 1
ATOM 694 C CA . VAL A 1 90 ? 3.840 -2.299 5.301 1.00 98.00 90 VAL A CA 1
ATOM 695 C C . VAL A 1 90 ? 3.919 -1.610 6.669 1.00 98.00 90 VAL A C 1
ATOM 697 O O . VAL A 1 90 ? 3.363 -2.109 7.648 1.00 98.00 90 VAL A O 1
ATOM 700 N N . GLU A 1 91 ? 4.578 -0.452 6.754 1.00 97.88 91 GLU A N 1
ATOM 701 C CA . GLU A 1 91 ? 4.657 0.338 7.988 1.00 97.88 91 GLU A CA 1
ATOM 702 C C . GLU A 1 91 ? 3.275 0.843 8.435 1.00 97.88 91 GLU A C 1
ATOM 704 O O . GLU A 1 91 ? 2.884 0.639 9.586 1.00 97.88 91 GLU A O 1
ATOM 709 N N . LEU A 1 92 ? 2.499 1.427 7.517 1.00 97.06 92 LEU A N 1
ATOM 710 C CA . LEU A 1 92 ? 1.155 1.930 7.807 1.00 97.06 92 LEU A CA 1
ATOM 711 C C . LEU A 1 92 ? 0.175 0.811 8.174 1.00 97.06 92 LEU A C 1
ATOM 713 O O . LEU A 1 92 ? -0.661 0.995 9.057 1.00 97.06 92 LEU A O 1
ATOM 717 N N . GLU A 1 93 ? 0.266 -0.352 7.530 1.00 97.62 93 GLU A N 1
ATOM 718 C CA . GLU A 1 93 ? -0.540 -1.523 7.881 1.00 97.62 93 GLU A CA 1
ATOM 719 C C . GLU A 1 93 ? -0.217 -2.018 9.295 1.00 97.62 93 GLU A C 1
ATOM 721 O O . GLU A 1 93 ? -1.131 -2.291 10.079 1.00 97.62 93 GLU A O 1
ATOM 726 N N . ALA A 1 94 ? 1.068 -2.060 9.662 1.00 96.69 94 ALA A N 1
ATOM 727 C CA . ALA A 1 94 ? 1.485 -2.415 11.013 1.00 96.69 94 ALA A CA 1
ATOM 728 C C . ALA A 1 94 ? 0.985 -1.401 12.057 1.00 96.69 94 ALA A C 1
ATOM 730 O O . ALA A 1 94 ? 0.544 -1.793 13.142 1.00 96.69 94 ALA A O 1
ATOM 731 N N . ASP A 1 95 ? 1.018 -0.107 11.741 1.00 95.50 95 ASP A N 1
ATOM 732 C CA . ASP A 1 95 ? 0.504 0.948 12.616 1.00 95.50 95 ASP A CA 1
ATOM 733 C C . ASP A 1 95 ? -1.019 0.887 12.766 1.00 95.50 95 ASP A C 1
ATOM 735 O O . ASP A 1 95 ? -1.533 1.036 13.878 1.00 95.50 95 ASP A O 1
ATOM 7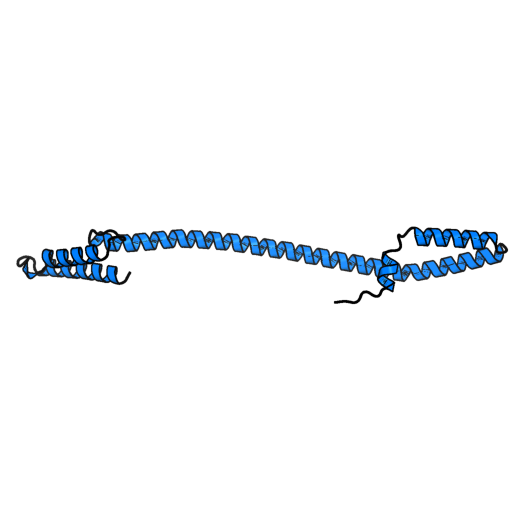39 N N . LEU A 1 96 ? -1.751 0.602 11.685 1.00 95.00 96 LEU A N 1
ATOM 740 C CA . LEU A 1 96 ? -3.198 0.397 11.734 1.00 95.00 96 LEU A CA 1
ATOM 741 C C . LEU A 1 96 ? -3.570 -0.809 12.595 1.00 95.00 96 LEU A C 1
ATOM 743 O O . LEU A 1 96 ? -4.510 -0.720 13.385 1.00 95.00 96 LEU A O 1
ATOM 747 N N . GLU A 1 97 ? -2.835 -1.913 12.493 1.00 93.88 97 GLU A N 1
ATOM 748 C CA . GLU A 1 97 ? -3.089 -3.097 13.315 1.00 93.88 97 GLU A CA 1
ATOM 749 C C . GLU A 1 97 ? -2.795 -2.828 14.801 1.00 93.88 97 GLU A C 1
ATOM 751 O O . GLU A 1 97 ? -3.592 -3.173 15.683 1.00 93.88 97 GLU A O 1
ATOM 756 N N . ARG A 1 98 ? -1.714 -2.098 15.110 1.00 92.56 98 ARG A N 1
ATOM 757 C CA . ARG A 1 98 ? -1.447 -1.626 16.481 1.00 92.56 98 ARG A CA 1
ATOM 758 C C . ARG A 1 98 ? -2.546 -0.690 16.987 1.00 92.56 98 ARG A C 1
ATOM 760 O O . ARG A 1 98 ? -3.012 -0.836 18.114 1.00 92.56 98 ARG A O 1
ATOM 767 N N . ALA A 1 99 ? -3.005 0.250 16.165 1.00 89.69 99 ALA A N 1
ATOM 768 C CA . ALA A 1 99 ? -4.076 1.165 16.545 1.00 89.69 99 ALA A CA 1
ATOM 769 C C . ALA A 1 99 ? -5.402 0.425 16.776 1.00 89.69 99 ALA A C 1
ATOM 771 O O . ALA A 1 99 ? -6.127 0.748 17.719 1.00 89.69 99 ALA A O 1
ATOM 772 N N . ARG A 1 100 ? -5.713 -0.590 15.962 1.00 87.81 100 ARG A N 1
ATOM 773 C CA . ARG A 1 100 ? -6.910 -1.430 16.115 1.00 87.81 100 ARG A CA 1
ATOM 774 C C . ARG A 1 100 ? -6.876 -2.256 17.390 1.00 87.81 100 ARG A C 1
ATOM 776 O O . ARG A 1 100 ? -7.863 -2.257 18.116 1.00 87.81 100 ARG A O 1
ATOM 783 N N . THR A 1 101 ? -5.759 -2.906 17.698 1.00 87.88 101 THR A N 1
ATOM 784 C CA . THR A 1 101 ? -5.622 -3.715 18.922 1.00 87.88 101 THR A CA 1
ATOM 785 C C . THR A 1 101 ? -5.721 -2.862 20.192 1.00 87.88 101 THR A C 1
ATOM 787 O O . THR A 1 101 ? -6.431 -3.223 21.135 1.00 87.88 101 THR A O 1
ATOM 790 N N . VAL A 1 102 ? -5.102 -1.677 20.206 1.00 85.25 102 VAL A N 1
ATOM 791 C CA . VAL A 1 102 ? -5.202 -0.728 21.331 1.00 85.25 102 VAL A CA 1
ATOM 792 C C . VAL A 1 102 ? -6.611 -0.135 21.450 1.00 85.25 102 VAL A C 1
ATOM 794 O O . VAL A 1 102 ? -7.153 -0.036 22.549 1.00 85.25 102 VAL A O 1
ATOM 797 N N . SER A 1 103 ? -7.235 0.245 20.334 1.00 79.81 103 SER A N 1
ATOM 798 C CA . SER A 1 103 ? -8.570 0.862 20.357 1.00 79.81 103 SER A CA 1
ATOM 799 C C . SER A 1 103 ? -9.671 -0.150 20.679 1.00 79.81 103 SER A C 1
ATOM 801 O O . SER A 1 103 ? -10.586 0.164 21.437 1.00 79.81 103 SER A O 1
ATOM 803 N N . GLY A 1 104 ? -9.567 -1.368 20.140 1.00 79.06 104 GLY A N 1
ATOM 804 C CA . GLY A 1 104 ? -10.486 -2.472 20.406 1.00 79.06 104 GLY A CA 1
ATOM 805 C C . GLY A 1 104 ? -10.477 -2.866 21.878 1.00 79.06 104 GLY A C 1
ATOM 806 O O . GLY A 1 104 ? -11.526 -2.843 22.513 1.00 79.06 104 GLY A O 1
ATOM 807 N N . SER A 1 105 ? -9.290 -3.101 22.448 1.00 79.25 105 SER A N 1
ATOM 808 C CA . SER A 1 105 ? -9.153 -3.438 23.873 1.00 79.25 105 SER A CA 1
ATOM 809 C C . SER A 1 105 ? -9.651 -2.326 24.796 1.00 79.25 105 SER A C 1
ATOM 811 O O . SER A 1 105 ? -10.306 -2.605 25.798 1.00 79.25 105 SER A O 1
ATOM 813 N N . ARG A 1 106 ? -9.408 -1.053 24.453 1.00 83.12 106 ARG A N 1
ATOM 814 C CA . ARG A 1 106 ? -9.917 0.082 25.233 1.00 83.12 106 ARG A CA 1
ATOM 815 C C . ARG A 1 106 ? -11.441 0.176 25.192 1.00 83.12 106 ARG A C 1
ATOM 817 O O . ARG A 1 106 ? -12.051 0.360 26.241 1.00 83.12 106 ARG A O 1
ATOM 824 N N . ARG A 1 107 ? -12.047 0.05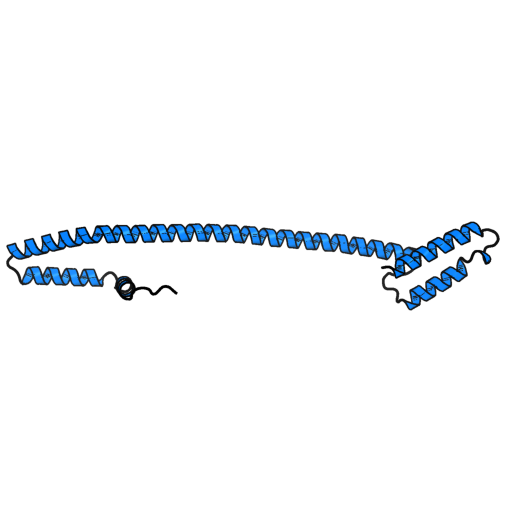5 24.008 1.00 84.44 107 ARG A N 1
ATOM 825 C CA . ARG A 1 107 ? -13.508 0.105 23.856 1.00 84.44 107 ARG A CA 1
ATOM 826 C C . ARG A 1 107 ? -14.174 -1.073 24.561 1.00 84.44 107 ARG A C 1
ATOM 828 O O . ARG A 1 107 ? -15.176 -0.886 25.237 1.00 84.44 107 ARG A O 1
ATOM 835 N N . GLU A 1 108 ? -13.604 -2.266 24.437 1.00 84.75 108 GLU A N 1
ATOM 836 C CA . GLU A 1 108 ? -14.110 -3.459 25.113 1.00 84.75 108 GLU A CA 1
ATOM 837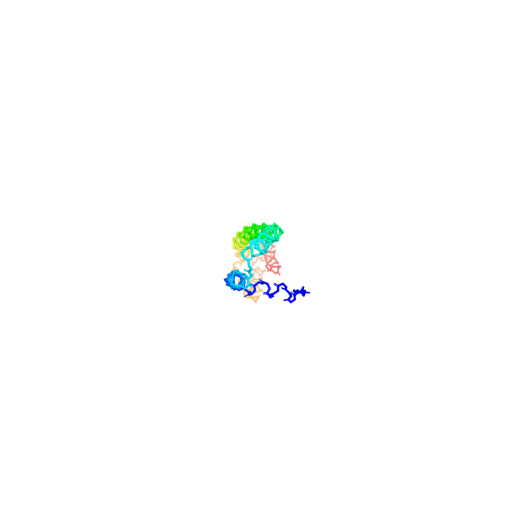 C C . GLU A 1 108 ? -14.015 -3.319 26.638 1.00 84.75 108 GLU A C 1
ATOM 839 O O . GLU A 1 108 ? -14.985 -3.604 27.333 1.00 84.75 108 GLU A O 1
ATOM 844 N N . ALA A 1 109 ? -12.912 -2.771 27.160 1.00 86.56 109 ALA A N 1
ATOM 845 C CA . ALA A 1 109 ? -12.768 -2.477 28.585 1.00 86.56 109 ALA A CA 1
ATOM 846 C C . ALA A 1 109 ? -13.768 -1.417 29.087 1.00 86.56 109 ALA A C 1
ATOM 848 O O . ALA A 1 109 ? -14.257 -1.520 30.211 1.00 86.56 109 ALA A O 1
ATOM 849 N N . GLU A 1 110 ? -14.080 -0.405 28.273 1.00 88.88 110 GLU A N 1
ATOM 850 C CA . GLU A 1 110 ? -15.070 0.624 28.608 1.00 88.88 110 GLU A CA 1
ATOM 851 C C . GLU A 1 110 ? -16.491 0.051 28.655 1.00 88.88 110 GLU A C 1
ATOM 853 O O . GLU A 1 110 ? -17.208 0.266 29.634 1.00 88.88 110 GLU A O 1
ATOM 858 N N . ILE A 1 111 ? -16.867 -0.742 27.648 1.00 90.50 111 ILE A N 1
ATOM 859 C CA . ILE A 1 111 ? -18.145 -1.461 27.617 1.00 90.50 111 ILE A CA 1
ATOM 860 C C . ILE A 1 111 ? -18.242 -2.380 28.837 1.00 90.50 111 ILE A C 1
ATOM 862 O O . ILE A 1 111 ? -19.213 -2.327 29.589 1.00 90.50 111 ILE A O 1
ATOM 866 N N . ASP A 1 112 ? -17.208 -3.171 29.098 1.00 91.25 112 ASP A N 1
ATOM 867 C CA . ASP A 1 112 ? -17.191 -4.100 30.221 1.00 91.25 112 ASP A CA 1
ATOM 868 C C . ASP A 1 112 ? -17.283 -3.395 31.583 1.00 91.25 112 ASP A C 1
ATOM 870 O O . ASP A 1 112 ? -18.003 -3.845 32.477 1.00 91.25 112 ASP A O 1
ATOM 874 N N . ALA A 1 113 ? -16.669 -2.219 31.735 1.00 91.81 113 ALA A N 1
ATOM 875 C CA . ALA A 1 113 ? -16.825 -1.405 32.937 1.00 91.81 113 ALA A CA 1
ATOM 876 C C . ALA A 1 113 ? -18.281 -0.955 33.174 1.00 91.81 113 ALA A C 1
ATOM 878 O O . ALA A 1 113 ? -18.708 -0.892 34.329 1.00 91.81 113 ALA A O 1
ATOM 879 N N . ILE A 1 114 ? -19.053 -0.665 32.119 1.00 93.94 114 ILE A N 1
ATOM 880 C CA . ILE A 1 114 ? -20.471 -0.280 32.225 1.00 93.94 114 ILE A CA 1
ATOM 881 C C . ILE A 1 114 ? -21.316 -1.476 32.681 1.00 93.94 114 ILE A C 1
ATOM 883 O O . ILE A 1 114 ? -22.066 -1.360 33.652 1.00 93.94 114 ILE A O 1
ATOM 887 N N . TYR A 1 115 ? -21.153 -2.642 32.050 1.00 94.69 115 TYR A N 1
ATOM 888 C CA . TYR A 1 115 ? -21.908 -3.852 32.403 1.00 94.69 115 TYR A CA 1
ATOM 889 C C . TYR A 1 115 ? -21.616 -4.326 33.837 1.00 94.69 115 TYR A C 1
ATOM 891 O O . TYR A 1 115 ? -22.539 -4.688 34.577 1.00 94.69 115 TYR A O 1
ATOM 899 N N . ARG A 1 116 ? -20.356 -4.236 34.288 1.00 93.31 116 ARG A N 1
ATOM 900 C CA . ARG A 1 116 ? -19.971 -4.627 35.653 1.00 93.31 116 ARG A CA 1
ATOM 901 C C . ARG A 1 116 ? -20.615 -3.774 36.749 1.00 93.31 116 ARG A C 1
ATOM 903 O O . ARG A 1 116 ? -20.839 -4.300 37.839 1.00 93.31 116 ARG A O 1
ATOM 910 N N . ARG A 1 117 ? -20.974 -2.507 36.489 1.00 93.62 117 ARG A N 1
ATOM 911 C CA . ARG A 1 117 ? -21.665 -1.642 37.477 1.00 93.62 117 ARG A CA 1
ATOM 912 C C . ARG A 1 117 ? -23.014 -2.204 37.926 1.00 93.62 117 ARG A C 1
ATOM 914 O O . ARG A 1 117 ? -23.412 -1.986 39.065 1.00 93.62 117 ARG A O 1
ATOM 921 N N . VAL A 1 118 ? -23.691 -2.952 37.056 1.00 94.31 118 VAL A N 1
ATOM 922 C CA . VAL A 1 118 ? -24.971 -3.622 37.351 1.00 94.31 118 VAL A CA 1
ATOM 923 C C . VAL A 1 118 ? -24.817 -5.137 37.535 1.00 94.31 118 VAL A C 1
ATOM 925 O O . VAL A 1 118 ? -25.811 -5.857 37.601 1.00 94.31 118 VAL A O 1
ATOM 928 N N . GLY A 1 119 ? -23.579 -5.632 37.644 1.00 94.25 119 GLY A N 1
ATOM 929 C CA . GLY A 1 119 ? -23.284 -7.051 37.853 1.00 94.25 119 GLY A CA 1
ATOM 930 C C . GLY A 1 119 ? -23.577 -7.941 36.642 1.00 94.25 119 GLY A C 1
ATOM 931 O O . GLY A 1 119 ? -23.821 -9.134 36.813 1.00 94.25 119 GLY A O 1
ATOM 932 N N . LEU A 1 120 ? -23.582 -7.376 35.433 1.00 95.06 120 LEU A N 1
ATOM 933 C CA . LEU A 1 120 ? -23.788 -8.111 34.188 1.00 95.06 120 LEU A CA 1
ATOM 934 C C . LEU A 1 120 ? -22.473 -8.290 33.424 1.00 95.06 120 LEU A C 1
ATOM 936 O O . LEU A 1 120 ? -21.489 -7.596 33.667 1.00 95.06 120 LEU A O 1
ATOM 940 N N . HIS A 1 121 ? -22.479 -9.237 32.488 1.00 94.25 121 HIS A N 1
ATOM 941 C CA . HIS A 1 121 ? -21.406 -9.440 31.517 1.00 94.25 121 HIS A CA 1
ATOM 942 C C . HIS A 1 121 ? -21.787 -8.768 30.183 1.00 94.25 121 HIS A C 1
ATOM 944 O O . HIS A 1 121 ? -22.969 -8.815 29.837 1.00 94.25 121 HIS A O 1
ATOM 950 N N . PRO A 1 122 ? -20.844 -8.219 29.393 1.00 92.31 122 PRO A N 1
ATOM 951 C CA . PRO A 1 122 ? -21.130 -7.593 28.091 1.00 92.31 122 PRO A CA 1
ATOM 952 C C . PRO A 1 122 ? -21.865 -8.485 27.091 1.00 92.31 122 PRO A C 1
ATOM 954 O O . PRO A 1 122 ? -22.600 -8.007 26.241 1.00 92.31 122 PRO A O 1
ATOM 957 N N . GLN A 1 123 ? -21.675 -9.800 27.203 1.00 92.75 123 GLN A N 1
ATOM 958 C CA . GLN A 1 123 ? -22.350 -10.800 26.366 1.00 92.75 123 GLN A CA 1
ATOM 959 C C . GLN A 1 123 ? -23.652 -11.330 26.994 1.00 92.75 123 GLN A C 1
ATOM 961 O O . GLN A 1 123 ? -24.147 -12.384 26.595 1.00 92.75 123 GLN A O 1
ATOM 966 N N . ALA A 1 124 ? -24.186 -10.666 28.024 1.00 92.81 124 ALA A N 1
ATOM 967 C CA . ALA A 1 124 ? -25.442 -11.078 28.633 1.00 92.81 124 ALA A CA 1
ATOM 968 C C . ALA A 1 124 ? -26.585 -10.927 27.613 1.00 92.81 124 ALA A C 1
ATOM 970 O O . ALA A 1 124 ? -26.774 -9.842 27.066 1.00 92.81 124 ALA A O 1
ATOM 971 N N . PRO A 1 125 ? -27.380 -11.980 27.357 1.00 95.06 125 PRO A N 1
ATOM 972 C CA . PRO A 1 125 ? -28.524 -11.875 26.464 1.00 95.06 125 PRO A CA 1
ATOM 973 C C . PRO A 1 125 ? -29.559 -10.875 26.994 1.00 95.06 125 PRO A C 1
ATOM 975 O O . PRO A 1 125 ? -29.741 -10.711 28.203 1.00 95.06 125 PRO A O 1
ATOM 978 N N . GLU A 1 126 ? -30.299 -10.253 26.080 1.00 94.25 126 GLU A N 1
ATOM 979 C CA . GLU A 1 126 ? -31.201 -9.129 26.364 1.00 94.25 126 GLU A CA 1
ATOM 980 C C . GLU A 1 126 ? -32.281 -9.437 27.417 1.00 94.25 126 GLU A C 1
ATOM 982 O O . GLU A 1 126 ? -32.659 -8.579 28.225 1.00 94.25 126 GLU A O 1
ATOM 987 N N . PHE A 1 127 ? -32.735 -10.692 27.493 1.00 95.50 127 PHE A N 1
ATOM 988 C CA . PHE A 1 127 ? -33.681 -11.112 28.527 1.00 95.50 127 PHE A CA 1
ATOM 989 C C . PHE A 1 127 ? -33.082 -11.030 29.943 1.00 95.50 127 PHE A C 1
ATOM 991 O O . PHE A 1 127 ? -33.811 -10.704 30.882 1.00 95.50 127 PHE A O 1
ATOM 998 N N . LEU A 1 128 ? -31.773 -11.276 30.115 1.00 96.19 128 LEU A N 1
ATOM 999 C CA . LEU A 1 128 ? -31.088 -11.113 31.402 1.00 96.19 128 LEU A CA 1
ATOM 1000 C C . LEU A 1 128 ? -30.932 -9.641 31.761 1.00 96.19 128 LEU A C 1
ATOM 1002 O O . LEU A 1 128 ? -31.150 -9.287 32.916 1.00 96.19 128 LEU A O 1
ATOM 1006 N N . ILE A 1 129 ? -30.628 -8.781 30.784 1.00 96.06 129 ILE A N 1
ATOM 1007 C CA . ILE A 1 129 ? -30.553 -7.327 30.993 1.00 96.06 129 ILE A CA 1
ATOM 1008 C C . ILE A 1 129 ? -31.914 -6.809 31.475 1.00 96.06 129 ILE A C 1
ATOM 1010 O O . ILE A 1 129 ? -32.012 -6.124 32.494 1.00 96.06 129 ILE A O 1
ATOM 1014 N N . THR A 1 130 ? -32.991 -7.225 30.805 1.00 96.31 130 THR A N 1
ATOM 1015 C CA . THR A 1 130 ? -34.365 -6.855 31.171 1.00 96.31 130 THR A CA 1
ATOM 1016 C C . THR A 1 130 ? -34.752 -7.377 32.558 1.00 96.31 130 THR A C 1
ATOM 1018 O O . THR A 1 130 ? -35.362 -6.655 33.353 1.00 96.31 130 THR A O 1
ATOM 1021 N N . ALA A 1 131 ? -34.401 -8.627 32.874 1.00 97.06 131 ALA A N 1
ATOM 1022 C CA . ALA A 1 131 ? -34.663 -9.227 34.179 1.00 97.06 131 ALA A CA 1
ATOM 1023 C C . ALA A 1 131 ? -33.890 -8.515 35.300 1.00 97.06 131 ALA A C 1
ATOM 1025 O O . ALA A 1 131 ? -34.479 -8.181 36.331 1.00 97.06 131 ALA A O 1
ATOM 1026 N N . ALA A 1 132 ? -32.608 -8.217 35.078 1.00 96.50 132 ALA A N 1
ATOM 1027 C CA . ALA A 1 132 ? -31.767 -7.476 36.009 1.00 96.50 132 ALA A CA 1
ATOM 1028 C C . ALA A 1 132 ? -32.314 -6.065 36.249 1.00 96.50 132 ALA A C 1
ATOM 1030 O O . ALA A 1 132 ? -32.487 -5.676 37.403 1.00 96.50 132 ALA A O 1
ATOM 1031 N N . ARG A 1 133 ? -32.698 -5.335 35.192 1.00 97.12 133 ARG A N 1
ATOM 1032 C CA . ARG A 1 133 ? -33.309 -4.001 35.316 1.00 97.12 133 ARG A CA 1
ATOM 1033 C C . ARG A 1 133 ? -34.569 -4.037 36.180 1.00 97.12 133 ARG A C 1
ATOM 1035 O O . ARG A 1 133 ? -34.715 -3.246 37.109 1.00 97.12 133 ARG A O 1
ATOM 1042 N N . ARG A 1 134 ? -35.465 -5.006 35.953 1.00 96.75 134 ARG A N 1
ATOM 1043 C CA . ARG A 1 134 ? -36.669 -5.199 36.789 1.00 96.75 134 ARG A CA 1
ATOM 1044 C C . ARG A 1 134 ? -36.323 -5.517 38.247 1.00 96.75 134 ARG A C 1
ATOM 1046 O O . ARG A 1 134 ? -36.962 -4.977 39.152 1.00 96.75 134 ARG A O 1
ATOM 1053 N N . ALA A 1 135 ? -35.321 -6.363 38.481 1.00 96.38 135 ALA A N 1
ATOM 1054 C CA . ALA A 1 135 ? -34.858 -6.700 39.823 1.00 96.38 135 ALA A CA 1
ATOM 1055 C C . ALA A 1 135 ? -34.283 -5.473 40.554 1.00 96.38 135 ALA A C 1
ATOM 1057 O O . ALA A 1 135 ? -34.660 -5.223 41.699 1.00 96.38 135 ALA A O 1
ATOM 1058 N N . PHE A 1 136 ? -33.462 -4.659 39.883 1.00 95.25 136 PHE A N 1
ATOM 1059 C CA . PHE A 1 136 ? -32.917 -3.410 40.425 1.00 95.25 136 PHE A CA 1
ATOM 1060 C C . PHE A 1 136 ? -34.014 -2.402 40.773 1.00 95.25 136 PHE A C 1
ATOM 1062 O O . PHE A 1 136 ? -34.013 -1.869 41.884 1.00 95.25 136 PHE A O 1
ATOM 1069 N N . ARG A 1 137 ? -35.003 -2.203 39.887 1.00 95.25 137 ARG A N 1
ATOM 1070 C CA . ARG A 1 137 ? -36.152 -1.324 40.169 1.00 95.25 137 ARG A CA 1
ATOM 1071 C C . ARG A 1 137 ? -36.904 -1.747 41.424 1.00 95.25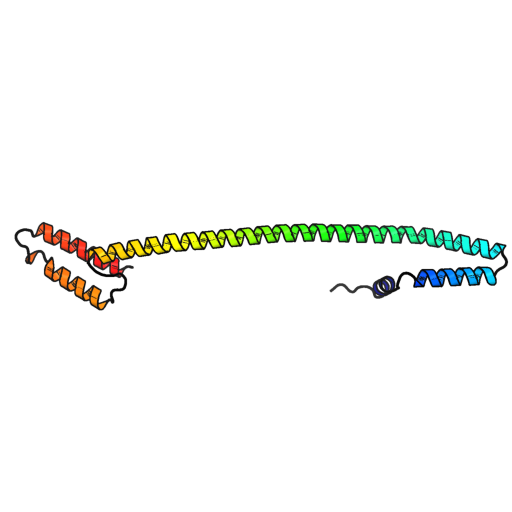 137 ARG A C 1
ATOM 1073 O O . ARG A 1 137 ? -37.273 -0.908 42.235 1.00 95.25 137 ARG A O 1
ATOM 1080 N N . SER A 1 138 ? -37.104 -3.051 41.593 1.00 94.75 138 SER A N 1
ATOM 1081 C CA . SER A 1 138 ? -37.740 -3.635 42.774 1.00 94.75 138 SER A CA 1
ATOM 1082 C C . SER A 1 138 ? -36.883 -3.441 44.033 1.00 94.75 138 SER A C 1
ATOM 1084 O O . SER A 1 138 ? -37.404 -3.054 45.078 1.00 94.75 138 SER A O 1
ATOM 1086 N N . ALA A 1 139 ? -35.574 -3.687 43.963 1.00 93.06 139 ALA A N 1
ATOM 1087 C CA . ALA A 1 139 ? -34.681 -3.654 45.122 1.00 93.06 139 ALA A CA 1
ATOM 1088 C C . ALA A 1 139 ? -34.371 -2.231 45.625 1.00 93.06 139 ALA A C 1
ATOM 1090 O O . ALA A 1 139 ? -34.316 -2.006 46.837 1.00 93.06 139 ALA A O 1
ATOM 1091 N N . LEU A 1 140 ? -34.188 -1.273 44.712 1.00 92.56 140 LEU A N 1
ATOM 1092 C CA . LEU A 1 140 ? -33.769 0.101 45.020 1.00 92.56 140 LEU A CA 1
ATOM 1093 C C . LEU A 1 140 ? -34.923 1.113 45.062 1.00 92.56 140 LEU A C 1
ATOM 1095 O O . LEU A 1 140 ? -34.673 2.302 45.234 1.00 92.56 140 LEU A O 1
ATOM 1099 N N . HIS A 1 141 ? -36.179 0.678 44.924 1.00 92.31 141 HIS A N 1
ATOM 1100 C CA . HIS A 1 141 ? -37.315 1.601 44.905 1.00 92.31 141 HIS A CA 1
ATOM 1101 C C . HIS A 1 141 ? -37.356 2.485 46.171 1.00 92.31 141 HIS A C 1
ATOM 1103 O O . HIS A 1 141 ? -37.334 1.940 47.280 1.00 92.31 141 HIS A O 1
ATOM 1109 N N . PRO A 1 142 ? -37.487 3.821 46.058 1.00 90.19 142 PRO A N 1
ATOM 1110 C CA . PRO A 1 142 ? -37.463 4.720 47.216 1.00 90.19 142 PRO A CA 1
ATOM 1111 C C . PRO A 1 142 ? -38.589 4.436 48.221 1.00 90.19 142 PRO A C 1
ATOM 1113 O O . PRO A 1 142 ? -38.393 4.591 49.425 1.00 90.19 142 PRO A O 1
ATOM 1116 N N . ASP A 1 143 ? -39.742 3.935 47.762 1.00 92.25 143 ASP A N 1
ATOM 1117 C CA . ASP A 1 143 ? -40.845 3.556 48.663 1.00 92.25 143 ASP A CA 1
ATOM 1118 C C . ASP A 1 143 ? -40.538 2.326 49.532 1.00 92.25 143 ASP A C 1
ATOM 1120 O O . ASP A 1 143 ? -41.171 2.138 50.568 1.00 92.25 143 ASP A O 1
ATOM 1124 N N . ARG A 1 144 ? -39.548 1.502 49.162 1.00 89.69 144 ARG A N 1
ATOM 1125 C CA . ARG A 1 144 ? -39.090 0.380 49.998 1.00 89.69 144 ARG A CA 1
ATOM 1126 C C . ARG A 1 144 ? -38.103 0.794 51.084 1.00 89.69 144 ARG A C 1
ATOM 1128 O O . ARG A 1 144 ? -37.883 0.022 52.013 1.00 89.69 144 ARG A O 1
ATOM 1135 N N . HIS A 1 145 ? -37.555 2.008 51.008 1.00 89.38 145 HIS A N 1
ATOM 1136 C CA . HIS A 1 145 ? -36.523 2.509 51.921 1.00 89.38 145 HIS A CA 1
ATOM 1137 C C . HIS A 1 145 ? -36.929 3.851 52.553 1.00 89.38 145 HIS A C 1
ATOM 1139 O O . HIS A 1 145 ? -36.236 4.851 52.371 1.00 89.38 145 HIS A O 1
ATOM 1145 N N . PRO A 1 146 ? -38.023 3.910 53.337 1.00 85.88 146 PRO A N 1
ATOM 1146 C CA . PRO A 1 146 ? -38.580 5.171 53.838 1.00 85.88 146 PRO A CA 1
ATOM 1147 C C . PRO A 1 146 ? -37.614 5.972 54.726 1.00 85.88 146 PRO A C 1
ATOM 1149 O O . PRO A 1 146 ? -37.680 7.195 54.752 1.00 85.88 146 PRO A O 1
ATOM 1152 N N . ARG A 1 147 ? -36.684 5.303 55.422 1.00 89.94 147 ARG A N 1
ATOM 1153 C CA . ARG A 1 147 ? -35.657 5.951 56.261 1.00 89.94 147 ARG A CA 1
ATOM 1154 C C . ARG A 1 147 ? -34.491 6.562 55.477 1.00 89.94 147 ARG A C 1
ATOM 1156 O O . ARG A 1 147 ? -33.813 7.435 56.002 1.00 89.94 147 ARG A O 1
ATOM 1163 N N . HIS A 1 148 ? -34.255 6.115 54.245 1.00 90.56 148 HIS A N 1
ATOM 1164 C CA . HIS A 1 148 ? -33.135 6.547 53.399 1.00 90.56 148 HIS A CA 1
ATOM 1165 C C . HIS A 1 148 ? -33.616 6.850 51.976 1.00 90.56 148 HIS A C 1
ATOM 1167 O O . HIS A 1 148 ? -32.964 6.488 50.998 1.00 90.56 148 HIS A O 1
ATOM 1173 N N . ARG A 1 149 ? -34.793 7.480 51.866 1.00 90.12 149 ARG A N 1
ATOM 1174 C CA . ARG A 1 149 ? -35.525 7.644 50.604 1.00 90.12 149 ARG A CA 1
ATOM 1175 C C . ARG A 1 149 ? -34.701 8.370 49.539 1.00 90.12 149 ARG A C 1
ATOM 1177 O O . ARG A 1 149 ? -34.681 7.925 48.399 1.00 90.12 149 ARG A O 1
ATOM 1184 N N . GLU A 1 150 ? -34.007 9.439 49.923 1.00 91.06 150 GLU A N 1
ATOM 1185 C CA . GLU A 1 150 ? -33.146 10.222 49.023 1.00 91.06 150 GLU A CA 1
ATOM 1186 C C . GLU A 1 150 ? -31.972 9.384 48.503 1.00 91.06 150 GLU A C 1
ATOM 1188 O O . GLU A 1 150 ? -31.840 9.192 47.300 1.00 91.06 150 GLU A O 1
ATOM 1193 N N . ALA A 1 151 ? -31.206 8.752 49.397 1.00 92.00 151 ALA A N 1
ATOM 1194 C CA . ALA A 1 151 ? -30.086 7.89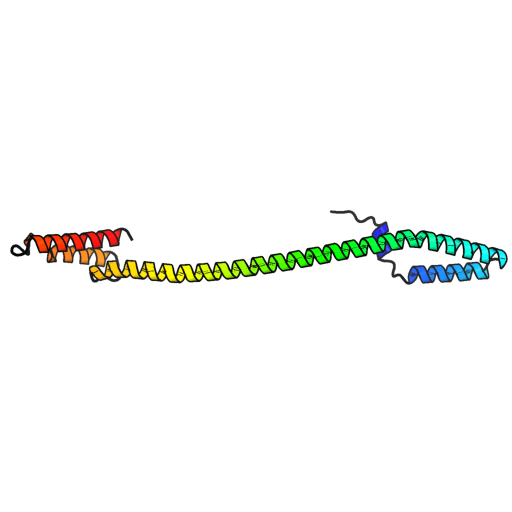6 49.000 1.00 92.00 151 ALA A CA 1
ATOM 1195 C C . ALA A 1 151 ? -30.523 6.686 48.146 1.00 92.00 151 ALA A C 1
ATOM 1197 O O . ALA A 1 151 ? -29.779 6.234 47.277 1.00 92.00 151 ALA A O 1
ATOM 1198 N N . ALA A 1 152 ? -31.718 6.138 48.386 1.00 90.38 152 ALA A N 1
ATOM 1199 C CA . ALA A 1 152 ? -32.287 5.080 47.553 1.00 90.38 152 ALA A CA 1
ATOM 1200 C C . ALA A 1 152 ? -32.694 5.600 46.165 1.00 90.38 152 ALA A C 1
ATOM 1202 O O . ALA A 1 152 ? -32.449 4.921 45.170 1.00 90.38 152 ALA A O 1
ATOM 1203 N N . HIS A 1 153 ? -33.265 6.806 46.092 1.00 93.38 153 HIS A N 1
ATOM 1204 C CA . HIS A 1 153 ? -33.609 7.457 44.831 1.00 93.38 153 HIS A CA 1
ATOM 1205 C C . HIS A 1 153 ? -32.370 7.718 43.967 1.00 93.38 153 HIS A C 1
ATOM 1207 O O . HIS A 1 153 ? -32.381 7.382 42.784 1.00 93.38 153 HIS A O 1
ATOM 1213 N N . ASP A 1 154 ? -31.286 8.216 44.562 1.00 94.44 154 ASP A N 1
ATOM 1214 C CA . ASP A 1 154 ? -30.032 8.466 43.844 1.00 94.44 154 ASP A CA 1
ATOM 1215 C C . ASP A 1 154 ? -29.454 7.174 43.253 1.00 94.44 154 ASP A C 1
ATOM 1217 O O . ASP A 1 154 ? -29.160 7.110 42.058 1.00 94.44 154 ASP A O 1
ATOM 1221 N N . ARG A 1 155 ? -29.381 6.102 44.056 1.00 92.81 155 ARG A N 1
ATOM 1222 C CA . ARG A 1 155 ? -28.917 4.779 43.593 1.00 92.81 155 ARG A CA 1
ATOM 1223 C C . ARG A 1 155 ? -29.820 4.191 42.512 1.00 92.81 155 ARG A C 1
ATOM 1225 O O . ARG A 1 155 ? -29.334 3.542 41.589 1.00 92.81 155 ARG A O 1
ATOM 1232 N N . TYR A 1 156 ? -31.131 4.395 42.625 1.00 94.38 156 TYR A N 1
ATOM 1233 C CA . TYR A 1 156 ? -32.093 3.967 41.613 1.00 94.38 156 TYR A CA 1
ATOM 1234 C C . TYR A 1 156 ? -31.839 4.676 40.276 1.00 94.38 156 TYR A C 1
ATOM 1236 O O . TYR A 1 156 ? -31.763 4.016 39.240 1.00 94.38 156 TYR A O 1
ATOM 1244 N N . LEU A 1 157 ? -31.670 6.002 40.294 1.00 95.81 157 LEU A N 1
ATOM 1245 C CA . LEU A 1 157 ? -31.394 6.783 39.088 1.00 95.81 157 LEU A CA 1
ATOM 1246 C C . LEU A 1 157 ? -30.046 6.417 38.463 1.00 95.81 157 LEU A C 1
ATOM 1248 O O . LEU A 1 157 ? -29.947 6.331 37.242 1.00 95.81 157 LEU A O 1
ATOM 1252 N N . GLU A 1 158 ? -29.016 6.185 39.275 1.00 95.69 158 GLU A N 1
ATOM 1253 C CA . GLU A 1 158 ? -27.703 5.746 38.797 1.00 95.69 158 GLU A CA 1
ATOM 1254 C C . GLU A 1 158 ? -27.774 4.384 38.087 1.00 95.69 158 GLU A C 1
ATOM 1256 O O . GLU A 1 158 ? -27.223 4.217 36.993 1.00 95.69 158 GLU A O 1
ATOM 1261 N N . ALA A 1 159 ? -28.501 3.426 38.668 1.00 94.88 159 ALA A N 1
ATOM 1262 C CA . ALA A 1 159 ? -28.715 2.120 38.055 1.00 94.88 159 ALA A CA 1
ATOM 1263 C C . ALA A 1 159 ? -29.498 2.236 36.737 1.00 94.88 159 ALA A C 1
ATOM 1265 O O . ALA A 1 159 ? -29.082 1.662 35.733 1.00 94.88 159 ALA A O 1
ATOM 1266 N N . GLU A 1 160 ? -30.591 3.008 36.703 1.00 96.69 160 GLU A N 1
ATOM 1267 C CA . GLU A 1 160 ? -31.379 3.212 35.478 1.00 96.69 160 GLU A CA 1
ATOM 1268 C C . GLU A 1 160 ? -30.555 3.870 34.366 1.00 96.69 160 GLU A C 1
ATOM 1270 O O . GLU A 1 160 ? -30.561 3.358 33.250 1.00 96.69 160 GLU A O 1
ATOM 1275 N N . ARG A 1 161 ? -29.764 4.909 34.677 1.00 96.44 161 ARG A N 1
ATOM 1276 C CA . ARG A 1 161 ? -28.838 5.520 33.705 1.00 96.44 161 ARG A CA 1
ATOM 1277 C C . ARG A 1 161 ? -27.846 4.507 33.147 1.00 96.44 161 ARG A C 1
ATOM 1279 O O . ARG A 1 161 ? -27.543 4.538 31.963 1.00 96.44 161 ARG A O 1
ATOM 1286 N N . THR A 1 162 ? -27.341 3.604 33.986 1.00 95.81 162 THR A N 1
ATOM 1287 C CA . THR A 1 162 ? -26.419 2.554 33.535 1.00 95.81 162 THR A CA 1
ATOM 1288 C C . THR A 1 162 ? -27.111 1.580 32.579 1.00 95.81 162 THR A C 1
ATOM 1290 O O . THR A 1 162 ? -26.526 1.207 31.567 1.00 95.81 162 THR A O 1
ATOM 1293 N N . PHE A 1 163 ? -28.363 1.198 32.846 1.00 96.31 163 PHE A N 1
ATOM 1294 C CA . PHE A 1 163 ? -29.141 0.365 31.925 1.00 96.31 163 PHE A CA 1
ATOM 1295 C C . PHE A 1 163 ? -29.504 1.078 30.619 1.00 96.31 163 PHE A C 1
ATOM 1297 O O . PHE A 1 163 ? -29.569 0.418 29.587 1.00 96.31 163 PHE A O 1
ATOM 1304 N N . ASP A 1 164 ? -29.739 2.390 30.653 1.00 96.19 164 ASP A N 1
ATOM 1305 C CA . ASP A 1 164 ? -29.974 3.177 29.439 1.00 96.19 164 ASP A CA 1
ATOM 1306 C C . ASP A 1 164 ? -28.702 3.248 28.584 1.00 96.19 164 ASP A C 1
ATOM 1308 O O . ASP A 1 164 ? -28.763 2.947 27.397 1.00 96.19 164 ASP A O 1
ATOM 1312 N N . LEU A 1 165 ? -27.535 3.484 29.200 1.00 94.44 165 LEU A N 1
ATOM 1313 C CA . LEU A 1 165 ? -26.238 3.411 28.514 1.00 94.44 165 LEU A CA 1
ATOM 1314 C C . LEU A 1 165 ? -26.003 2.040 27.868 1.00 94.44 165 LEU A C 1
ATOM 1316 O O . LEU A 1 165 ? -25.525 1.971 26.746 1.00 94.44 165 LEU A O 1
ATOM 1320 N N . ILE A 1 166 ? -26.361 0.947 28.549 1.00 93.75 166 ILE A N 1
ATOM 1321 C CA . ILE A 1 166 ? -26.260 -0.409 27.987 1.00 93.75 166 ILE A CA 1
ATOM 1322 C C . ILE A 1 166 ? -27.141 -0.577 26.740 1.00 93.75 166 ILE A C 1
ATOM 1324 O O . ILE A 1 166 ? -26.743 -1.287 25.824 1.00 93.75 166 ILE A O 1
ATOM 1328 N N . GLY A 1 167 ? -28.315 0.059 26.696 1.00 89.75 167 GLY A N 1
ATOM 1329 C CA . GLY A 1 167 ? -29.221 -0.005 25.546 1.00 89.75 167 GLY A CA 1
ATOM 1330 C C . GLY A 1 167 ? -28.797 0.852 24.348 1.00 89.75 167 GLY A C 1
ATOM 1331 O O . GLY A 1 167 ? -29.327 0.655 23.258 1.00 89.75 167 GLY A O 1
ATOM 1332 N N . GLU A 1 168 ? -27.873 1.796 24.541 1.00 88.94 168 GLU A N 1
ATOM 1333 C CA . GLU A 1 168 ? -27.339 2.678 23.492 1.00 88.94 168 GLU A CA 1
ATOM 1334 C C . GLU A 1 168 ? -26.041 2.151 22.843 1.00 88.94 168 GLU A C 1
ATOM 1336 O O . GLU A 1 168 ? -25.622 2.685 21.812 1.00 88.94 168 GLU A O 1
ATOM 1341 N N . LEU A 1 169 ? -25.400 1.138 23.444 1.00 84.56 169 LEU A N 1
ATOM 1342 C CA . LEU A 1 169 ? -24.151 0.511 22.976 1.00 84.56 169 LEU A CA 1
ATOM 1343 C C . LEU A 1 169 ? -24.369 -0.486 21.833 1.00 84.56 169 LEU A C 1
ATOM 1345 O O . LEU A 1 169 ? -23.487 -0.505 20.938 1.00 84.56 169 LEU A O 1
#

Sequence (169 aa):
MTTLNPIAAFVLETSGWQPCVWLAIAIVVVLAGLPLPIAGITLWITAMACMSMMKPLARMLDEQHSARQQLEAERRSYITHFARQEAQIVELEADLERARTVSGSRREAEIDAIYRRVGLHPQAPEFLITAARRAFRSALHPDRHPRHREAAHDRYLEAERTFDLIGEL

pLDDT: mean 87.57, std 12.37, range [39.0, 98.0]

Secondary structure (DSSP, 8-state):
-----HHHHHHHHS-TTHHHHHHHHHHHHHHHHS-HHHHHHHHHHHHHHHHHHHHHHHHHHHHHHHHHHHHHHHHHHHHHHHHHHHHHHHHHHHHHHHHHHHHHHHHHHHHHHHHHHTT--TT--HHHHHHHHHHHHHHH-GGG-GGGHHHHHHHHHHHHHHHHHHHH-

Radius of gyration: 46.72 Å; chains: 1; bounding box: 88×23×120 Å

Organism: NCBI:txid908290